Protein AF-A0A9N7R895-F1 (afdb_monomer_lite)

Organism: Striga hermonthica (NCBI:txid68872)

Radius of gyration: 13.21 Å; chains: 1; bounding box: 30×19×38 Å

pLDDT: mean 94.1, std 6.91, range [61.75, 98.31]

Foldseek 3Di:
DDDAKDKDFDPVLVVCCVPFFDPDKDKDWDWDPDPLIWIKIWIWTQGPVRDTRTGMIMIHNDPDPVRVVVRVVVVVVD

InterPro domains:
  IPR018289 MULE transposase domain [PF10551] (24-75)

Secondary structure (DSSP, 8-state):
-----EEEE-HHHHHHHHHHEEEEEEEEEEEE--TT-EEEEEEEEEETTS-EEEEEEEEESSSSHHHHHHHHHHHTT-

Structure (mmCIF, N/CA/C/O backbone):
data_AF-A0A9N7R895-F1
#
_entry.id   AF-A0A9N7R895-F1
#
loop_
_atom_site.group_PDB
_atom_site.id
_atom_site.type_symbol
_atom_site.label_atom_id
_atom_site.label_alt_id
_atom_site.label_comp_id
_atom_site.label_asym_id
_atom_site.label_entity_id
_atom_site.label_seq_id
_atom_site.pdbx_PDB_ins_code
_atom_site.Cartn_x
_atom_site.Cartn_y
_atom_site.Cartn_z
_atom_site.occupancy
_atom_site.B_iso_or_equiv
_atom_site.auth_seq_id
_atom_site.auth_comp_id
_atom_site.auth_asym_id
_atom_site.auth_atom_id
_atom_site.pdbx_PDB_model_num
ATOM 1 N N . PRO A 1 1 ? -15.084 10.691 17.961 1.00 67.69 1 PRO A N 1
ATOM 2 C CA . PRO A 1 1 ? -14.889 10.198 16.573 1.00 67.69 1 PRO A CA 1
ATOM 3 C C . PRO A 1 1 ? -13.867 9.053 16.537 1.00 67.69 1 PRO A C 1
ATOM 5 O O . PRO A 1 1 ? -12.801 9.190 17.128 1.00 67.69 1 PRO A O 1
ATOM 8 N N . PHE A 1 2 ? -14.187 7.937 15.876 1.00 82.56 2 PHE A N 1
ATOM 9 C CA . PHE A 1 2 ? -13.241 6.836 15.665 1.00 82.56 2 PHE A CA 1
ATOM 10 C C . PHE A 1 2 ? -12.679 6.906 14.247 1.00 82.56 2 PHE A C 1
ATOM 12 O O . PHE A 1 2 ? -13.431 7.057 13.285 1.00 82.56 2 PHE A O 1
ATOM 19 N N . PHE A 1 3 ? -11.357 6.789 14.116 1.00 87.69 3 PHE A N 1
ATOM 20 C CA . PHE A 1 3 ? -10.722 6.644 12.811 1.00 87.69 3 PHE A CA 1
ATOM 21 C C . PHE A 1 3 ? -11.217 5.354 12.147 1.00 87.69 3 PHE A C 1
ATOM 23 O O . PHE A 1 3 ? -11.057 4.279 12.734 1.00 87.69 3 PHE A O 1
ATOM 30 N N . LYS A 1 4 ? -11.801 5.481 10.948 1.00 90.44 4 LYS A N 1
ATOM 31 C CA . LYS A 1 4 ? -12.287 4.353 10.145 1.00 90.44 4 LYS A CA 1
ATOM 32 C C . LYS A 1 4 ? -11.191 3.847 9.213 1.00 90.44 4 LYS A C 1
ATOM 34 O O . LYS A 1 4 ? -10.644 2.779 9.448 1.00 90.44 4 LYS A O 1
ATOM 39 N N . ARG A 1 5 ? -10.851 4.631 8.187 1.00 95.44 5 ARG A N 1
ATOM 40 C CA . ARG A 1 5 ? -9.815 4.289 7.208 1.00 95.44 5 ARG A CA 1
ATOM 41 C C . ARG A 1 5 ? -9.333 5.496 6.417 1.00 95.44 5 ARG A C 1
ATOM 43 O O . ARG A 1 5 ? -10.069 6.471 6.279 1.00 95.44 5 ARG A O 1
ATOM 50 N N . MET A 1 6 ? -8.120 5.397 5.888 1.00 96.00 6 MET A N 1
ATOM 51 C CA . MET A 1 6 ? -7.470 6.380 5.019 1.00 96.00 6 MET A CA 1
ATOM 52 C C . MET A 1 6 ? -6.723 5.639 3.916 1.00 96.00 6 MET A C 1
ATOM 54 O O . MET A 1 6 ? -6.099 4.621 4.194 1.00 96.00 6 MET A O 1
ATOM 58 N N . TYR A 1 7 ? -6.772 6.159 2.693 1.00 97.25 7 TYR A N 1
ATOM 59 C CA . TYR A 1 7 ? -6.040 5.642 1.540 1.00 97.25 7 TYR A CA 1
ATOM 60 C C . TYR A 1 7 ? -5.121 6.728 0.991 1.00 97.25 7 TYR A C 1
ATOM 62 O O . TYR A 1 7 ? -5.508 7.895 0.941 1.00 97.25 7 TYR A O 1
ATOM 70 N N . ILE A 1 8 ? -3.916 6.337 0.591 1.00 97.38 8 ILE A N 1
ATOM 71 C CA . ILE A 1 8 ? -2.905 7.224 0.030 1.00 97.38 8 ILE A CA 1
ATOM 72 C C . ILE A 1 8 ? -2.341 6.564 -1.224 1.00 97.38 8 ILE A C 1
ATOM 74 O O . ILE A 1 8 ? -1.819 5.451 -1.167 1.00 97.38 8 ILE A O 1
ATOM 78 N N . CYS A 1 9 ? -2.429 7.265 -2.350 1.00 96.75 9 CYS A N 1
ATOM 79 C CA . CYS A 1 9 ? -1.807 6.862 -3.603 1.00 96.75 9 CYS A CA 1
ATOM 80 C C . CYS A 1 9 ? -1.561 8.102 -4.460 1.00 96.75 9 CYS A C 1
ATOM 82 O O . CYS A 1 9 ? -2.493 8.852 -4.754 1.00 96.75 9 CYS A O 1
ATOM 84 N N . TRP A 1 10 ? -0.302 8.335 -4.821 1.00 95.75 10 TRP A N 1
ATOM 85 C CA . TRP A 1 10 ? 0.088 9.481 -5.636 1.00 95.75 10 TRP A CA 1
ATOM 86 C C . TRP A 1 10 ? -0.003 9.134 -7.114 1.00 95.75 10 TRP A C 1
ATOM 88 O O . TRP A 1 10 ? 0.499 8.093 -7.531 1.00 95.75 10 TRP A O 1
ATOM 98 N N . GLU A 1 11 ? -0.556 10.048 -7.912 1.00 95.38 11 GLU A N 1
ATOM 99 C CA . GLU A 1 11 ? -0.679 9.867 -9.363 1.00 95.38 11 GLU A CA 1
ATOM 100 C C . GLU A 1 11 ? 0.674 9.567 -10.020 1.00 95.38 11 GLU A C 1
ATOM 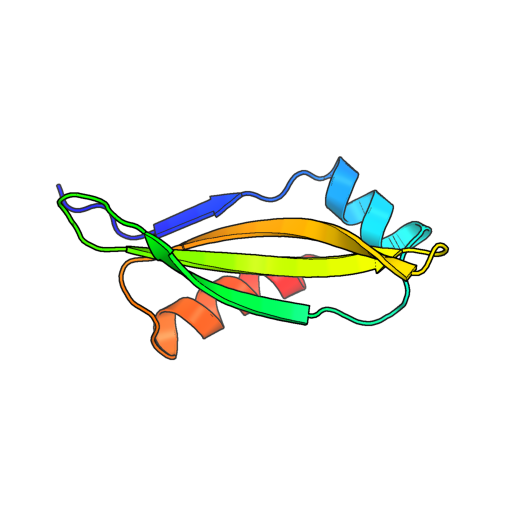102 O O . GLU A 1 11 ? 0.782 8.646 -10.818 1.00 95.38 11 GLU A O 1
ATOM 107 N N . ALA A 1 12 ? 1.741 10.252 -9.597 1.00 96.50 12 ALA A N 1
ATOM 108 C CA . ALA A 1 12 ? 3.088 9.995 -10.105 1.00 96.50 12 ALA A CA 1
ATOM 109 C C . ALA A 1 12 ? 3.558 8.546 -9.869 1.00 96.50 12 ALA A C 1
ATOM 111 O O . ALA A 1 12 ? 4.202 7.964 -10.739 1.00 96.50 12 ALA A O 1
ATOM 112 N N . LEU A 1 13 ? 3.213 7.943 -8.722 1.00 96.62 13 LEU A N 1
ATOM 113 C CA . LEU A 1 13 ? 3.556 6.546 -8.440 1.00 96.62 13 LEU A CA 1
ATOM 114 C C . LEU A 1 13 ? 2.674 5.578 -9.234 1.00 96.62 13 LEU A C 1
ATOM 116 O O . LEU A 1 13 ? 3.154 4.540 -9.680 1.00 96.62 13 LEU A O 1
ATOM 120 N N . LYS A 1 14 ? 1.399 5.920 -9.458 1.00 94.25 14 LYS A N 1
ATOM 121 C CA . LYS A 1 14 ? 0.526 5.142 -10.348 1.00 94.25 14 LYS A CA 1
ATOM 122 C C . LYS A 1 14 ? 1.078 5.103 -11.772 1.00 94.25 14 LYS A C 1
ATOM 124 O O . LYS A 1 14 ? 1.172 4.024 -12.353 1.00 94.25 14 LYS A O 1
ATOM 129 N N . SER A 1 15 ? 1.479 6.250 -12.317 1.00 95.25 15 SER A N 1
ATOM 130 C CA . SER A 1 15 ? 2.086 6.322 -13.650 1.00 95.25 15 SER A CA 1
ATOM 131 C C . SER A 1 15 ? 3.405 5.554 -13.706 1.00 95.25 15 SER A C 1
ATOM 133 O O . SER A 1 15 ? 3.592 4.737 -14.602 1.00 95.25 15 SER A O 1
ATOM 135 N N . GLY A 1 16 ? 4.274 5.712 -12.700 1.00 95.69 16 GLY A N 1
ATOM 136 C CA . GLY A 1 16 ? 5.533 4.965 -12.616 1.00 95.69 16 GLY A CA 1
ATOM 137 C C . GLY A 1 16 ? 5.346 3.443 -12.559 1.00 95.69 16 GLY A C 1
ATOM 138 O O . GLY A 1 16 ? 6.100 2.707 -13.197 1.00 95.69 16 GLY A O 1
ATOM 139 N N . LEU A 1 17 ? 4.307 2.961 -11.866 1.00 96.38 17 LEU A N 1
ATOM 140 C CA . LEU A 1 17 ? 3.924 1.548 -11.882 1.00 96.38 17 LEU A CA 1
ATOM 141 C C . LEU A 1 17 ? 3.536 1.090 -13.298 1.00 96.38 17 LEU A C 1
ATOM 143 O O . LEU A 1 17 ? 4.040 0.073 -13.765 1.00 96.38 17 LEU A O 1
ATOM 147 N N . ARG A 1 18 ? 2.661 1.836 -13.985 1.00 94.25 18 ARG A N 1
ATOM 148 C CA . ARG A 1 18 ? 2.168 1.486 -15.330 1.00 94.25 18 ARG A CA 1
ATOM 149 C C . ARG A 1 18 ? 3.268 1.484 -16.390 1.00 94.25 18 ARG A C 1
ATOM 151 O O . ARG A 1 18 ? 3.253 0.641 -17.281 1.00 94.25 18 ARG A O 1
ATOM 158 N N . GLU A 1 19 ? 4.180 2.444 -16.314 1.00 95.81 19 GLU A N 1
ATOM 159 C CA . GLU A 1 19 ? 5.188 2.682 -17.350 1.00 95.81 19 GLU A CA 1
ATOM 160 C C . GLU A 1 19 ? 6.479 1.889 -17.118 1.00 95.81 19 GLU A C 1
ATOM 162 O O . GLU A 1 19 ? 7.150 1.518 -18.079 1.00 95.81 19 GLU A O 1
ATOM 167 N N . GLY A 1 20 ? 6.842 1.637 -15.855 1.00 95.56 20 GLY A N 1
ATOM 168 C CA . GLY A 1 20 ? 8.170 1.132 -15.495 1.00 95.56 20 GLY A CA 1
ATOM 169 C C . GLY A 1 20 ? 8.202 -0.180 -14.713 1.00 95.56 20 GLY A C 1
ATOM 170 O O . GLY A 1 20 ? 9.280 -0.767 -14.577 1.00 95.56 20 GLY A O 1
ATOM 171 N N . CYS A 1 21 ? 7.070 -0.655 -14.183 1.00 97.31 21 CYS A N 1
ATOM 172 C CA . CYS A 1 21 ? 7.035 -1.887 -13.395 1.00 97.31 21 CYS A CA 1
ATOM 173 C C . CYS A 1 21 ? 6.555 -3.100 -14.196 1.00 97.31 21 CYS A C 1
ATOM 175 O O . CYS A 1 21 ? 5.857 -3.010 -15.204 1.00 97.31 21 CYS A O 1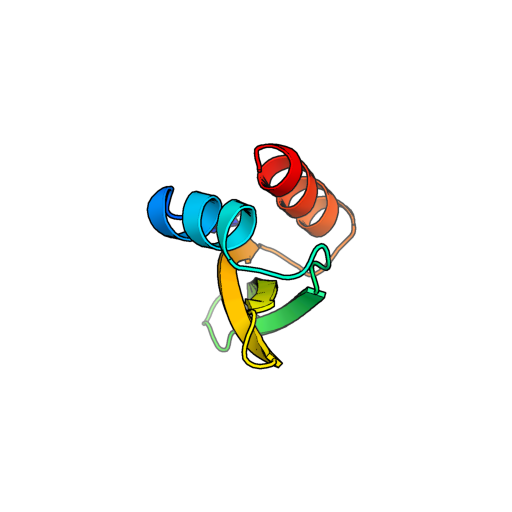
ATOM 177 N N . ARG A 1 22 ? 6.932 -4.281 -13.709 1.00 97.06 22 ARG A N 1
ATOM 178 C CA . ARG A 1 22 ? 6.423 -5.573 -14.170 1.00 97.06 22 ARG A CA 1
ATOM 179 C C . ARG A 1 22 ? 4.915 -5.666 -13.886 1.00 97.06 22 ARG A C 1
ATOM 181 O O . ARG A 1 22 ? 4.458 -5.082 -12.903 1.00 97.06 22 ARG A O 1
ATOM 188 N N . PRO A 1 23 ? 4.146 -6.452 -14.664 1.00 94.69 23 PRO A N 1
ATOM 189 C CA . PRO A 1 23 ? 2.699 -6.608 -14.492 1.00 94.69 23 PRO A CA 1
ATOM 190 C C . PRO A 1 23 ? 2.361 -7.532 -13.307 1.00 94.69 23 PRO A C 1
ATOM 192 O O . PRO A 1 23 ? 1.675 -8.542 -13.452 1.00 94.69 23 PRO A O 1
ATOM 195 N N . VAL A 1 24 ? 2.888 -7.210 -12.126 1.00 94.56 24 VAL A N 1
ATOM 196 C CA . VAL A 1 24 ? 2.634 -7.914 -10.874 1.00 94.56 24 VAL A CA 1
ATOM 197 C C . VAL A 1 24 ? 2.446 -6.891 -9.760 1.00 94.56 24 VAL A C 1
ATOM 199 O O . VAL A 1 24 ? 3.200 -5.924 -9.655 1.00 94.56 24 VAL A O 1
ATOM 202 N N . ILE A 1 25 ? 1.428 -7.110 -8.933 1.00 96.31 25 ILE A N 1
ATOM 203 C CA . ILE A 1 25 ? 1.169 -6.316 -7.734 1.00 96.31 25 ILE A CA 1
ATOM 204 C C . ILE A 1 25 ? 1.194 -7.273 -6.550 1.00 96.31 25 ILE A C 1
ATOM 206 O O . ILE A 1 25 ? 0.465 -8.265 -6.531 1.00 96.31 25 ILE A O 1
ATOM 210 N N . CYS A 1 26 ? 2.022 -6.957 -5.563 1.00 97.38 26 CYS A N 1
ATOM 211 C CA . CYS A 1 26 ? 2.085 -7.662 -4.294 1.00 97.38 26 CYS A CA 1
ATOM 212 C C . CYS A 1 26 ? 1.365 -6.832 -3.229 1.00 97.38 26 CYS A C 1
ATOM 214 O O . CYS A 1 26 ? 1.486 -5.604 -3.188 1.00 97.38 26 CYS A O 1
ATOM 216 N N . LEU A 1 27 ? 0.613 -7.513 -2.371 1.00 97.69 27 LEU A N 1
ATOM 217 C CA . LEU A 1 27 ? -0.168 -6.912 -1.298 1.00 97.69 27 LEU A CA 1
ATOM 218 C C . LEU A 1 27 ? 0.292 -7.486 0.038 1.00 97.69 27 LEU A C 1
ATOM 220 O O . LEU A 1 27 ? 0.520 -8.690 0.132 1.00 97.69 27 LEU A O 1
ATOM 224 N N . ASP A 1 28 ? 0.387 -6.636 1.054 1.00 97.44 28 ASP A N 1
ATOM 225 C CA . ASP A 1 28 ? 0.695 -7.055 2.422 1.00 97.44 28 ASP A CA 1
ATOM 226 C C . ASP A 1 28 ? -0.014 -6.161 3.450 1.00 97.44 28 ASP A C 1
ATOM 228 O O . ASP A 1 28 ? -0.405 -5.029 3.141 1.00 97.44 28 ASP A O 1
ATOM 232 N N . GLY A 1 29 ? -0.195 -6.680 4.663 1.00 96.44 29 GLY A N 1
ATOM 233 C CA . GLY A 1 29 ? -0.805 -5.994 5.795 1.00 96.44 29 GLY A CA 1
ATOM 234 C C . GLY A 1 29 ? 0.038 -6.147 7.060 1.00 96.44 29 GLY A C 1
ATOM 235 O O . GLY A 1 29 ? 0.477 -7.243 7.392 1.00 96.44 29 GLY A O 1
ATOM 236 N N . CYS A 1 30 ? 0.252 -5.061 7.810 1.00 95.94 30 CYS A N 1
ATOM 237 C CA . CYS A 1 30 ? 0.979 -5.124 9.080 1.00 95.94 30 CYS A CA 1
ATOM 238 C C . CYS A 1 30 ? 0.305 -4.336 10.210 1.00 95.94 30 CYS A C 1
ATOM 240 O O . CYS A 1 30 ? -0.390 -3.340 9.994 1.00 95.94 30 CYS A O 1
ATOM 242 N N . HIS A 1 31 ? 0.519 -4.783 11.450 1.00 94.38 31 HIS A N 1
ATOM 243 C CA . HIS A 1 31 ? -0.028 -4.133 12.640 1.00 94.38 31 HIS A CA 1
ATOM 244 C C . HIS A 1 31 ? 0.732 -2.846 12.981 1.00 94.38 31 HIS A C 1
ATOM 246 O O . HIS A 1 31 ? 1.939 -2.858 13.227 1.00 94.38 31 HIS A O 1
ATOM 252 N N . LEU A 1 32 ? 0.003 -1.738 13.094 1.00 94.25 32 LEU A N 1
ATOM 253 C CA . LEU A 1 32 ? 0.512 -0.475 13.612 1.00 94.25 32 LEU A CA 1
ATOM 254 C C . LEU A 1 32 ? 0.422 -0.444 15.140 1.00 94.25 32 LEU A C 1
ATOM 256 O O . LEU A 1 32 ? -0.631 -0.708 15.726 1.00 94.25 32 LEU A O 1
ATOM 260 N N . LYS A 1 33 ? 1.511 -0.025 15.792 1.00 90.81 33 LYS A N 1
ATOM 261 C CA . LYS A 1 33 ? 1.561 0.224 17.241 1.00 90.81 33 LYS A CA 1
ATOM 262 C C . LYS A 1 33 ? 0.971 1.596 17.581 1.00 90.81 33 LYS A C 1
ATOM 264 O O . LYS A 1 33 ? 1.684 2.512 17.977 1.00 90.81 33 LYS A O 1
ATOM 269 N N . THR A 1 34 ? -0.334 1.748 17.390 1.00 84.44 34 THR A N 1
ATOM 270 C CA . THR A 1 34 ? -1.090 2.946 17.782 1.00 84.44 34 THR A CA 1
ATOM 271 C C . THR A 1 34 ? -1.973 2.643 18.987 1.00 84.44 34 THR A C 1
ATOM 273 O O . THR A 1 34 ? -2.341 1.494 19.222 1.00 84.44 34 THR A O 1
ATOM 276 N N . SER A 1 35 ? -2.372 3.675 19.737 1.00 83.19 35 SER A N 1
ATOM 277 C CA . SER A 1 35 ? -3.292 3.529 20.880 1.00 83.19 35 SER A CA 1
ATOM 278 C C . SER A 1 35 ? -4.643 2.916 20.502 1.00 83.19 35 SER A C 1
ATOM 280 O O . SER A 1 35 ? -5.334 2.362 21.350 1.00 83.19 35 SER A O 1
ATOM 282 N N . CYS A 1 36 ? -5.025 3.012 19.229 1.00 80.56 36 CYS A N 1
ATOM 283 C CA . CYS A 1 36 ? -6.280 2.495 18.711 1.00 80.56 36 CYS A CA 1
ATOM 284 C C . CYS A 1 36 ? -6.163 1.126 18.026 1.00 80.56 36 CYS A C 1
ATOM 286 O O . CYS A 1 36 ? -7.214 0.562 17.733 1.00 80.56 36 CYS A O 1
ATOM 288 N N . GLY A 1 37 ? -4.946 0.605 17.796 1.00 82.69 37 GLY A N 1
ATOM 289 C CA . GLY A 1 37 ? -4.674 -0.638 17.062 1.00 82.69 37 GLY A CA 1
ATOM 290 C C . GLY A 1 37 ? -5.172 -0.577 15.615 1.00 82.69 37 GLY A C 1
ATOM 291 O O . GLY A 1 37 ? -6.372 -0.516 15.369 1.00 82.69 37 GLY A O 1
ATOM 292 N N . ARG A 1 38 ? -4.287 -0.549 14.617 1.00 93.56 38 ARG A N 1
ATOM 293 C CA . ARG A 1 38 ? -4.693 -0.432 13.202 1.00 93.56 38 ARG A CA 1
ATOM 294 C C . ARG A 1 38 ? -3.831 -1.297 12.306 1.00 93.56 38 ARG A C 1
ATOM 296 O O . ARG A 1 38 ? -2.772 -1.752 12.725 1.00 93.56 38 ARG A O 1
ATOM 303 N N . ILE A 1 39 ? -4.291 -1.493 11.078 1.00 96.81 39 ILE A N 1
ATOM 304 C CA . ILE A 1 39 ? -3.556 -2.240 10.063 1.00 96.81 39 ILE A CA 1
ATOM 305 C C . ILE A 1 39 ? -3.135 -1.280 8.965 1.00 96.81 39 ILE A C 1
ATOM 307 O O . ILE A 1 39 ? -3.954 -0.498 8.479 1.00 96.81 39 ILE A O 1
ATOM 311 N N . LEU A 1 40 ? -1.862 -1.334 8.596 1.00 97.50 40 LEU A N 1
ATOM 312 C CA . LEU A 1 40 ? -1.343 -0.706 7.393 1.00 97.50 40 LEU A CA 1
ATOM 313 C C . LEU A 1 40 ? -1.355 -1.747 6.276 1.00 97.50 40 LEU A C 1
ATOM 315 O O . LEU A 1 40 ? -0.581 -2.696 6.314 1.00 97.50 40 LEU A O 1
ATOM 319 N N . LEU A 1 41 ? -2.228 -1.556 5.295 1.00 98.31 41 LEU A N 1
ATOM 320 C CA . LEU A 1 41 ? -2.217 -2.291 4.037 1.00 98.31 41 LEU A CA 1
ATOM 321 C C . LEU A 1 41 ? -1.310 -1.563 3.048 1.00 98.31 41 LEU A C 1
ATOM 323 O O . LEU A 1 41 ? -1.357 -0.335 2.950 1.00 98.31 41 LEU A O 1
ATOM 327 N N . THR A 1 42 ? -0.506 -2.311 2.303 1.00 98.19 42 THR A N 1
ATOM 328 C CA . THR A 1 42 ? 0.417 -1.766 1.305 1.00 98.19 42 THR A CA 1
ATOM 329 C C . THR A 1 42 ? 0.282 -2.525 -0.007 1.00 98.19 42 THR A C 1
ATOM 331 O O . THR A 1 42 ? 0.102 -3.741 -0.020 1.00 98.19 42 THR A O 1
ATOM 334 N N . ALA A 1 43 ? 0.379 -1.789 -1.110 1.00 98.12 43 ALA A N 1
ATOM 335 C CA . ALA A 1 43 ? 0.466 -2.316 -2.461 1.00 98.12 43 ALA A CA 1
ATOM 336 C C . ALA A 1 43 ? 1.803 -1.905 -3.084 1.00 98.12 43 ALA A C 1
ATOM 338 O O . ALA A 1 43 ? 2.169 -0.722 -3.088 1.00 98.12 43 ALA A O 1
ATOM 339 N N . VAL A 1 44 ? 2.522 -2.892 -3.614 1.00 98.31 44 VAL A N 1
ATOM 340 C CA . VAL A 1 44 ? 3.825 -2.699 -4.251 1.00 98.31 44 VAL A CA 1
ATOM 341 C C . VAL A 1 44 ? 3.859 -3.370 -5.621 1.00 98.31 44 VAL A C 1
ATOM 343 O O . VAL A 1 44 ? 3.275 -4.434 -5.813 1.00 98.31 44 VAL A O 1
ATOM 346 N N . GLY A 1 45 ? 4.542 -2.747 -6.574 1.00 97.75 45 GLY A N 1
ATOM 347 C CA . GLY A 1 45 ? 4.978 -3.381 -7.814 1.00 97.75 45 GLY A CA 1
ATOM 348 C C . GLY A 1 45 ? 6.414 -3.884 -7.704 1.00 97.75 45 GLY A C 1
ATOM 349 O O . GLY A 1 45 ? 7.076 -3.707 -6.677 1.00 97.75 45 GLY A O 1
ATOM 350 N N . ILE A 1 46 ? 6.902 -4.474 -8.792 1.00 98.19 46 ILE A N 1
ATOM 351 C CA . ILE A 1 46 ? 8.316 -4.808 -8.980 1.00 98.19 46 ILE A CA 1
ATOM 352 C C . ILE A 1 46 ? 8.820 -4.026 -10.185 1.00 98.19 46 ILE A C 1
ATOM 354 O O . ILE A 1 46 ? 8.285 -4.198 -11.280 1.00 98.19 46 ILE A O 1
ATOM 358 N N . ASP A 1 47 ? 9.821 -3.173 -10.002 1.00 97.06 47 ASP A N 1
ATOM 359 C CA . ASP A 1 47 ? 10.345 -2.348 -11.090 1.00 97.06 47 ASP A CA 1
ATOM 360 C C . ASP A 1 47 ? 11.223 -3.147 -12.079 1.00 97.06 47 ASP A C 1
ATOM 362 O O . ASP A 1 47 ? 11.488 -4.347 -11.912 1.00 97.06 47 ASP A O 1
ATOM 366 N N . GLY A 1 48 ? 11.689 -2.480 -13.140 1.00 95.88 48 GLY A N 1
ATOM 367 C CA . GLY A 1 48 ? 12.604 -3.069 -14.125 1.00 95.88 48 GLY A CA 1
ATOM 368 C C . GLY A 1 48 ? 13.926 -3.593 -13.538 1.00 95.88 48 GLY A C 1
ATOM 369 O O . GLY A 1 48 ? 14.523 -4.503 -14.114 1.00 95.88 48 GLY A O 1
ATOM 370 N N . ASN A 1 49 ? 14.336 -3.095 -12.367 1.00 97.06 49 ASN A N 1
ATOM 371 C CA . ASN A 1 49 ? 15.543 -3.496 -11.641 1.00 97.06 49 ASN A CA 1
ATOM 372 C C . ASN A 1 49 ? 15.283 -4.578 -10.578 1.00 97.06 49 ASN A C 1
ATOM 374 O O . ASN A 1 49 ? 16.189 -4.922 -9.823 1.00 97.06 49 ASN A O 1
ATOM 378 N N . ASN A 1 50 ? 14.076 -5.152 -10.536 1.00 96.12 50 ASN A N 1
ATOM 379 C CA . ASN A 1 50 ? 13.638 -6.117 -9.521 1.00 96.12 50 ASN A CA 1
ATOM 380 C C . ASN A 1 50 ? 13.585 -5.555 -8.092 1.00 96.12 50 ASN A C 1
ATOM 382 O O . ASN A 1 50 ? 13.591 -6.322 -7.128 1.00 96.12 50 ASN A O 1
ATOM 386 N N . CYS A 1 51 ? 13.502 -4.237 -7.944 1.00 97.44 51 CYS A N 1
ATOM 387 C CA . CYS A 1 51 ? 13.285 -3.597 -6.660 1.00 97.44 51 CYS A CA 1
ATOM 388 C C . CYS A 1 51 ? 11.787 -3.504 -6.353 1.00 97.44 51 CYS A C 1
ATOM 390 O O . CYS A 1 51 ? 10.936 -3.423 -7.242 1.00 97.44 51 CYS A O 1
ATOM 392 N N . ILE A 1 52 ? 11.469 -3.501 -5.059 1.00 98.06 52 ILE A N 1
ATOM 393 C CA . ILE A 1 52 ? 10.113 -3.241 -4.578 1.00 98.06 52 ILE A CA 1
ATOM 394 C C . ILE A 1 52 ? 9.772 -1.782 -4.881 1.00 98.06 52 ILE A C 1
ATOM 396 O O . ILE A 1 52 ? 10.512 -0.880 -4.488 1.00 98.06 52 ILE A O 1
ATOM 400 N N . TYR A 1 53 ? 8.629 -1.561 -5.526 1.00 97.81 53 TYR A N 1
ATOM 401 C CA . TYR A 1 53 ? 8.110 -0.239 -5.862 1.00 97.81 53 TYR A CA 1
ATOM 402 C C . TYR A 1 53 ? 6.785 0.019 -5.130 1.00 97.81 53 TYR A C 1
ATOM 404 O O . TYR A 1 53 ? 5.718 -0.366 -5.618 1.00 97.81 53 TYR A O 1
ATOM 412 N N . PRO A 1 54 ? 6.805 0.625 -3.933 1.00 97.75 54 PRO A N 1
ATOM 413 C CA . PRO A 1 54 ? 5.583 0.968 -3.219 1.00 97.75 54 PRO A CA 1
ATOM 414 C C . PRO A 1 54 ? 4.830 2.095 -3.920 1.00 97.75 54 PRO A C 1
ATOM 416 O O . PRO A 1 54 ? 5.419 3.128 -4.231 1.00 97.75 54 PRO A O 1
ATOM 419 N N . PHE A 1 55 ? 3.525 1.927 -4.131 1.00 97.56 55 PHE A N 1
ATOM 420 C CA . PHE A 1 55 ? 2.731 2.939 -4.839 1.00 97.56 55 PHE A CA 1
ATOM 421 C C . PHE A 1 55 ? 1.407 3.297 -4.151 1.00 97.56 55 PHE A C 1
ATOM 423 O O . PHE A 1 55 ? 0.849 4.364 -4.422 1.00 97.56 55 PHE A O 1
ATOM 430 N N . ALA A 1 56 ? 0.898 2.450 -3.252 1.00 98.00 56 ALA A N 1
ATOM 431 C CA . ALA A 1 56 ? -0.335 2.717 -2.521 1.00 98.00 56 ALA A CA 1
ATOM 432 C C . ALA A 1 56 ? -0.305 2.154 -1.097 1.00 98.00 56 ALA A C 1
ATOM 434 O O . ALA A 1 56 ? 0.245 1.084 -0.838 1.00 98.00 56 ALA A O 1
ATOM 435 N N . TYR A 1 57 ? -0.968 2.868 -0.190 1.00 97.75 57 TYR A N 1
ATOM 436 C CA . TYR A 1 57 ? -1.063 2.536 1.226 1.00 97.75 57 TYR A CA 1
ATOM 437 C C . TYR A 1 57 ? -2.485 2.768 1.729 1.00 97.75 57 TYR A C 1
ATOM 439 O O . TYR A 1 57 ? -3.180 3.675 1.265 1.00 97.75 57 TYR A O 1
ATOM 447 N N . ALA A 1 58 ? -2.905 2.006 2.731 1.00 97.81 58 ALA A N 1
ATOM 448 C CA . ALA A 1 58 ? -4.122 2.285 3.469 1.00 97.81 58 ALA A CA 1
ATOM 449 C C . ALA A 1 58 ? -3.961 1.979 4.953 1.00 97.81 58 ALA A C 1
ATOM 451 O O . ALA A 1 58 ? -3.471 0.922 5.327 1.00 97.81 58 ALA A O 1
ATOM 452 N N . VAL A 1 59 ? -4.439 2.879 5.808 1.00 97.19 59 VAL A N 1
ATOM 453 C CA . VAL A 1 59 ? -4.641 2.571 7.225 1.00 97.19 59 VAL A CA 1
ATOM 454 C C . VAL A 1 59 ? -6.098 2.184 7.396 1.00 97.19 59 VAL A C 1
ATOM 456 O O . VAL A 1 59 ? -6.980 2.976 7.059 1.00 97.19 59 VAL A O 1
ATOM 459 N N . VAL A 1 60 ? -6.355 0.988 7.915 1.00 96.81 60 VAL A N 1
ATOM 460 C CA . VAL A 1 60 ? -7.703 0.432 8.079 1.00 96.81 60 VAL A CA 1
ATOM 461 C C . VAL A 1 60 ? -7.970 0.024 9.524 1.00 96.81 60 VAL A C 1
ATOM 463 O O . VAL A 1 60 ? -7.059 -0.149 10.338 1.00 96.81 60 VAL A O 1
ATOM 466 N N . GLU A 1 61 ? -9.252 -0.100 9.844 1.00 94.69 61 GLU A N 1
ATOM 467 C CA . GLU A 1 61 ? -9.755 -0.437 11.168 1.00 94.69 61 GLU A CA 1
ATOM 468 C C . GLU A 1 61 ? -9.343 -1.843 11.627 1.00 94.69 61 GLU A C 1
ATOM 470 O O . GLU A 1 61 ? -9.086 -2.037 12.813 1.00 94.69 61 GLU A O 1
ATOM 475 N N . GLN A 1 62 ? -9.265 -2.804 10.701 1.00 94.06 62 GLN A N 1
ATOM 476 C CA . GLN A 1 62 ? -8.956 -4.208 10.965 1.00 94.06 62 GLN A CA 1
ATOM 477 C C . GLN A 1 62 ?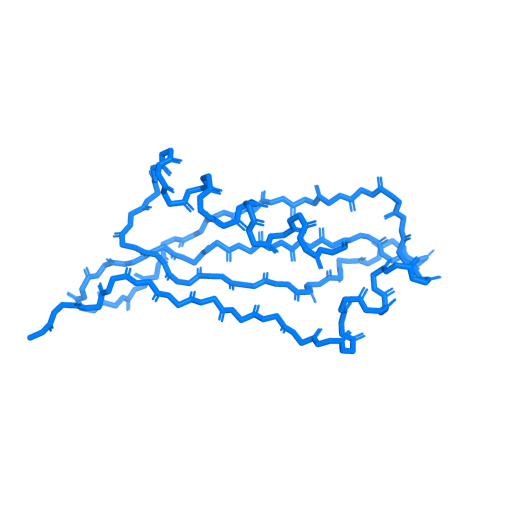 -8.533 -4.918 9.673 1.00 94.06 62 GLN A C 1
ATOM 479 O O . GLN A 1 62 ? -8.932 -4.533 8.575 1.00 94.06 62 GLN A O 1
ATOM 484 N N . GLU A 1 63 ? -7.773 -6.001 9.807 1.00 95.00 63 GLU A N 1
ATOM 485 C CA . GLU A 1 63 ? -7.442 -6.891 8.702 1.00 95.00 63 GLU A CA 1
ATOM 486 C C . GLU A 1 63 ? -8.594 -7.873 8.485 1.00 95.00 63 GLU A C 1
ATOM 488 O O . GLU A 1 63 ? -8.675 -8.936 9.096 1.00 95.00 63 GLU A O 1
ATOM 493 N N . ASN A 1 64 ? -9.556 -7.475 7.660 1.00 95.75 64 ASN A N 1
ATOM 494 C CA . ASN A 1 64 ? -10.697 -8.311 7.320 1.00 9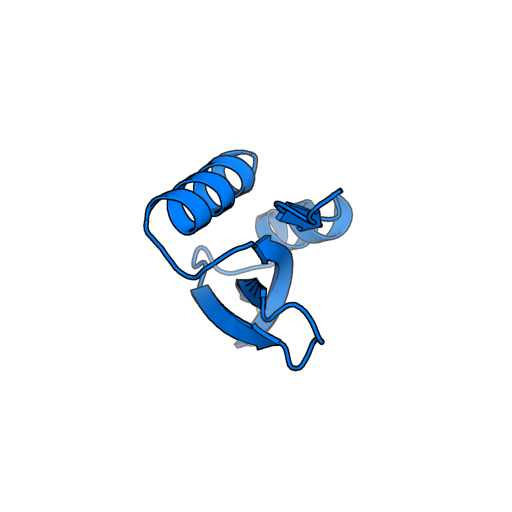5.75 64 ASN A CA 1
ATOM 495 C C . ASN A 1 64 ? -11.077 -8.148 5.844 1.00 95.75 64 ASN A C 1
ATOM 497 O O . ASN A 1 64 ? -10.594 -7.260 5.138 1.00 95.75 64 ASN A O 1
ATOM 501 N N . LYS A 1 65 ? -11.987 -9.008 5.379 1.00 97.56 65 LYS A N 1
ATOM 502 C CA . LYS A 1 65 ? -12.452 -9.013 3.987 1.00 97.56 65 LYS A CA 1
ATOM 503 C C . LYS A 1 65 ? -13.040 -7.666 3.548 1.00 97.56 65 LYS A C 1
ATOM 505 O O . LYS A 1 65 ? -12.875 -7.291 2.394 1.00 97.56 65 LYS A O 1
ATOM 510 N N . ASN A 1 66 ? -13.723 -6.934 4.435 1.00 97.62 66 ASN A N 1
ATOM 511 C CA . ASN A 1 66 ? -14.301 -5.634 4.084 1.00 97.62 66 ASN A CA 1
ATOM 512 C C . ASN A 1 66 ? -13.210 -4.600 3.788 1.00 97.62 66 ASN A C 1
ATOM 514 O O . ASN A 1 66 ? -13.279 -3.923 2.763 1.00 97.62 66 ASN A O 1
ATOM 518 N N . SER A 1 67 ? -12.205 -4.508 4.657 1.00 97.12 67 SER A N 1
ATOM 519 C CA . SER A 1 67 ? -11.100 -3.560 4.516 1.00 97.12 67 SER A CA 1
ATOM 520 C C . SER A 1 67 ? -10.211 -3.898 3.316 1.00 97.12 67 SER A C 1
ATOM 522 O O . SER A 1 67 ? -9.872 -2.998 2.549 1.00 97.12 67 SER A O 1
ATOM 524 N N . TRP A 1 68 ? -9.925 -5.184 3.084 1.00 97.81 68 TRP A N 1
ATOM 525 C CA . TRP A 1 68 ? -9.189 -5.645 1.902 1.00 97.81 68 TRP A CA 1
ATOM 526 C C . TRP A 1 68 ? -9.938 -5.383 0.595 1.00 97.81 68 TRP A C 1
ATOM 528 O O . TRP A 1 68 ? -9.360 -4.813 -0.326 1.00 97.81 68 TRP A O 1
ATOM 538 N N . ASN A 1 69 ? -11.228 -5.728 0.519 1.00 97.62 69 ASN A N 1
ATOM 539 C CA . ASN A 1 69 ? -12.032 -5.444 -0.671 1.00 97.62 69 ASN A CA 1
ATOM 540 C C . ASN A 1 69 ? -12.052 -3.943 -0.968 1.00 97.62 69 ASN A C 1
ATOM 542 O O . ASN A 1 69 ? -11.812 -3.542 -2.099 1.00 97.62 69 ASN A O 1
ATOM 546 N N . TRP A 1 70 ? -12.285 -3.108 0.048 1.00 97.81 70 TRP A N 1
ATOM 547 C CA . TRP A 1 70 ? -12.278 -1.656 -0.120 1.00 97.81 70 TRP A CA 1
ATOM 548 C C . TRP A 1 70 ? -10.933 -1.133 -0.646 1.00 97.81 70 TRP A C 1
ATOM 550 O O . TRP A 1 70 ? -10.922 -0.305 -1.553 1.00 97.81 70 TRP A O 1
ATOM 560 N N . PHE A 1 71 ? -9.810 -1.637 -0.126 1.00 97.69 71 PHE A N 1
ATOM 561 C CA . PHE A 1 71 ? -8.480 -1.262 -0.607 1.00 97.69 71 PHE A CA 1
ATOM 562 C C . PHE A 1 71 ? -8.259 -1.690 -2.064 1.00 97.69 71 PHE A C 1
ATOM 564 O O . PHE A 1 71 ? -7.857 -0.870 -2.883 1.00 97.69 71 PHE A O 1
ATOM 571 N N . VAL A 1 72 ? -8.588 -2.935 -2.416 1.00 96.88 72 VAL A N 1
ATOM 572 C CA . VAL A 1 72 ? -8.413 -3.459 -3.780 1.00 96.88 72 VAL A CA 1
ATOM 573 C C . VAL A 1 72 ? -9.316 -2.745 -4.790 1.00 96.88 72 VAL A C 1
ATOM 575 O O . VAL A 1 72 ? -8.863 -2.461 -5.893 1.00 96.88 72 VAL A O 1
ATOM 578 N N . GLU A 1 73 ? -10.554 -2.387 -4.435 1.00 96.88 73 GLU A N 1
ATOM 579 C CA . GLU A 1 73 ? -11.414 -1.579 -5.316 1.00 96.88 73 GLU A CA 1
ATOM 580 C C . GLU A 1 73 ? -10.792 -0.208 -5.625 1.00 96.88 73 GLU A C 1
ATOM 5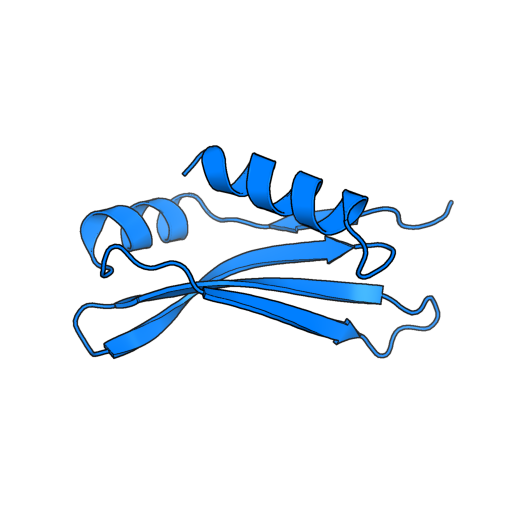82 O O . GLU A 1 73 ? -10.869 0.263 -6.757 1.00 96.88 73 GLU A O 1
ATOM 587 N N . LEU A 1 74 ? -10.105 0.414 -4.660 1.00 95.88 74 LEU A N 1
ATOM 588 C CA . LEU A 1 74 ? -9.366 1.656 -4.909 1.00 95.88 74 LEU A CA 1
ATOM 589 C C . LEU A 1 74 ? -8.165 1.426 -5.833 1.00 95.88 74 LEU A C 1
ATOM 591 O O . LEU A 1 74 ? -7.892 2.263 -6.691 1.00 95.88 74 LEU A O 1
ATOM 595 N N . LEU A 1 75 ? -7.481 0.283 -5.719 1.00 94.50 75 LEU A N 1
ATOM 596 C CA . LEU A 1 75 ? -6.396 -0.095 -6.630 1.00 94.50 75 LEU A CA 1
ATOM 597 C C . LEU A 1 75 ? -6.888 -0.404 -8.049 1.00 94.50 75 LEU A C 1
ATOM 599 O O . LEU A 1 75 ? -6.131 -0.233 -8.987 1.00 94.50 75 LEU A O 1
ATOM 603 N N . LYS A 1 76 ? -8.144 -0.798 -8.268 1.00 87.00 76 LYS A N 1
ATOM 604 C CA . LYS A 1 76 ? -8.668 -0.985 -9.637 1.00 87.00 76 LYS A CA 1
ATOM 605 C C . LYS A 1 76 ? -8.785 0.314 -10.435 1.00 87.00 76 LYS A C 1
ATOM 607 O O . LYS A 1 76 ? -8.988 0.265 -11.639 1.00 87.00 76 LYS A O 1
ATOM 612 N N . THR A 1 77 ? -8.652 1.464 -9.772 1.00 67.75 77 THR A N 1
ATOM 613 C CA . THR A 1 77 ? -8.504 2.772 -10.434 1.00 67.75 77 THR A CA 1
ATOM 614 C C . THR A 1 77 ? -7.065 3.049 -10.897 1.00 67.75 77 THR A C 1
ATOM 616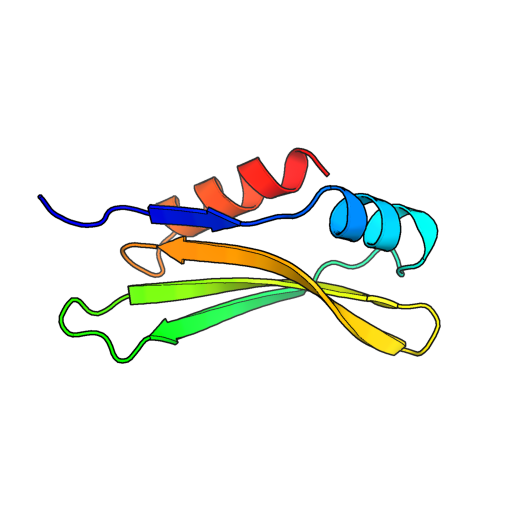 O O . THR A 1 77 ? -6.726 4.192 -11.221 1.00 67.75 77 THR A O 1
ATOM 619 N N . LEU A 1 78 ? -6.192 2.035 -10.831 1.00 61.75 78 LEU A N 1
ATOM 620 C CA . LEU A 1 78 ? -4.904 1.974 -11.523 1.00 61.75 78 LEU A CA 1
ATOM 621 C C . LEU A 1 78 ? -5.069 1.642 -12.998 1.00 61.75 78 LEU A C 1
ATOM 623 O O . LEU A 1 78 ? -6.193 1.566 -13.520 1.00 61.75 78 LEU A O 1
#

Sequence (78 aa):
PFFKRMYICWEALKSGLREGCRPVICLDGCHLKTSCGRILLTAVGIDGNNCIYPFAYAVVEQENKNSWNWFVELLKTL